Protein AF-A0AA39LQR8-F1 (afdb_monomer)

InterPro domains:
  IPR011016 Zinc finger, RING-CH-type [PF12906] (37-82)
  IPR011016 Zinc finger, RING-CH-type [PS51292] (29-89)
  IPR011016 Zinc finger, RING-CH-type [SM00744] (36-83)
  IPR013083 Zinc finger, RING/FYVE/PHD-type [G3DSA:3.30.40.10] (22-95)

Secondary structure (DSSP, 8-state):
----------------S--------S-SSSS------TTT--S--S-EE--S---GGGG-EEHHHHHHHHH-TTS-SB-TTT-PBP----PPPPGGG-PPP-----HHHHHHHHHHHHHHHHHHHHHHHHHHS---------

Organism: NCBI:txid289476

Sequence (142 aa):
MESSGDNEQYRGKEVHEEVALGQEECQLNDMTKKKTCRICLNDEIEEWRTPCLCSGTIRYVCAACLERLVTSPNTRNQCVTCRYEYKKHWVLKNVNDWTLPHLEMDRWDVFEVFLDGYTTYRMIRGFSNVANGSTASGSFAY

Solvent-accessible surface area (backbone atoms only — not comparable to full-atom values): 9787 Å² total; per-residue (Å²): 133,88,78,83,87,80,86,88,79,90,87,82,82,84,89,79,88,85,91,68,92,75,84,85,87,92,78,88,76,79,90,73,70,75,60,31,18,65,84,79,65,52,59,93,66,92,55,78,39,66,74,48,88,50,74,79,51,70,24,34,29,38,52,72,58,49,50,52,54,68,69,43,90,86,51,72,68,40,41,93,84,75,62,39,69,51,89,80,80,90,72,80,74,60,79,90,72,63,72,78,74,89,73,86,71,49,76,62,56,54,49,50,52,50,50,51,51,48,52,50,48,54,50,52,51,52,51,50,48,56,74,75,53,74,96,66,92,70,82,87,81,130

Structure (mmCIF, N/CA/C/O backbone):
data_AF-A0AA39LQR8-F1
#
_entry.id   AF-A0AA39LQR8-F1
#
loop_
_atom_site.group_PDB
_atom_site.id
_atom_site.type_symbol
_atom_site.label_atom_id
_atom_site.label_alt_id
_atom_site.label_comp_id
_atom_site.label_asym_id
_atom_site.label_entity_id
_atom_site.label_seq_id
_atom_site.pdbx_PDB_ins_code
_atom_site.Cartn_x
_atom_site.Cartn_y
_atom_site.Cartn_z
_atom_site.occupancy
_atom_site.B_iso_or_equiv
_atom_site.auth_seq_id
_atom_site.auth_comp_id
_atom_site.auth_asym_id
_atom_site.auth_atom_id
_atom_site.pdbx_PDB_model_num
ATOM 1 N N . MET A 1 1 ? -59.914 28.152 74.629 1.00 38.59 1 MET A N 1
ATOM 2 C CA . MET A 1 1 ? -59.122 27.359 73.678 1.00 38.59 1 MET A CA 1
ATOM 3 C C . MET A 1 1 ? -58.461 28.357 72.759 1.00 38.59 1 MET A C 1
ATOM 5 O O . MET A 1 1 ? -59.164 29.051 72.036 1.00 38.59 1 MET A O 1
ATOM 9 N N . GLU A 1 2 ? -57.164 28.520 73.020 1.00 33.84 2 GLU A N 1
ATOM 10 C CA . GLU A 1 2 ? -56.085 29.160 72.252 1.00 33.84 2 GLU A CA 1
ATOM 11 C C . GLU A 1 2 ? -56.376 29.517 70.780 1.00 33.84 2 GLU A C 1
ATOM 13 O O . GLU A 1 2 ? -57.092 28.793 70.101 1.00 33.84 2 GLU A O 1
ATOM 18 N N . SER A 1 3 ? -55.783 30.540 70.160 1.00 33.03 3 SER A N 1
ATOM 19 C CA . SER A 1 3 ? -54.836 31.592 70.569 1.00 33.03 3 SER A CA 1
ATOM 20 C C . SER A 1 3 ? -54.635 32.544 69.377 1.00 33.03 3 SER A C 1
ATOM 22 O O . SER A 1 3 ? -54.721 32.122 68.224 1.00 33.03 3 SER A O 1
ATOM 24 N N . SER A 1 4 ? -54.338 33.808 69.687 1.00 38.56 4 SER A N 1
ATOM 25 C CA . SER A 1 4 ? -53.843 34.891 68.818 1.00 38.56 4 SER A CA 1
ATOM 26 C C . SER A 1 4 ? -52.651 34.480 67.938 1.00 38.56 4 SER A C 1
ATOM 28 O O . SER A 1 4 ? -51.887 33.607 68.339 1.00 38.56 4 SER A O 1
ATOM 30 N N . GLY A 1 5 ? -52.520 35.033 66.724 1.00 33.28 5 GLY A N 1
ATOM 31 C CA . GLY A 1 5 ? -51.609 36.164 66.427 1.00 33.28 5 GLY A CA 1
ATOM 32 C C . GLY A 1 5 ? -50.243 35.612 65.977 1.00 33.28 5 GLY A C 1
ATOM 33 O O . GLY A 1 5 ? -49.908 34.485 66.305 1.00 33.28 5 GLY A O 1
ATOM 34 N N . ASP A 1 6 ? -49.368 36.242 65.212 1.00 35.06 6 ASP A N 1
ATOM 35 C CA . ASP A 1 6 ? -49.311 37.486 64.464 1.00 35.06 6 ASP A CA 1
ATOM 36 C C . ASP A 1 6 ? -48.080 37.350 63.546 1.00 35.06 6 ASP A C 1
ATOM 38 O O . ASP A 1 6 ? -47.282 36.416 63.650 1.00 35.06 6 ASP A O 1
ATOM 42 N N . ASN A 1 7 ? -47.970 38.295 62.631 1.00 31.50 7 ASN A N 1
ATOM 43 C CA . ASN A 1 7 ? -46.974 38.415 61.587 1.00 31.50 7 ASN A CA 1
ATOM 44 C C . ASN A 1 7 ? -45.513 38.574 62.088 1.00 31.50 7 ASN A C 1
ATOM 46 O O . ASN A 1 7 ? -45.250 39.186 63.119 1.00 31.50 7 ASN A O 1
ATOM 50 N N . GLU A 1 8 ? -44.598 38.168 61.205 1.00 34.25 8 GLU A N 1
ATOM 51 C CA . GLU A 1 8 ? -43.300 38.793 60.924 1.00 34.25 8 GLU A CA 1
ATOM 52 C C . GLU A 1 8 ? -42.017 38.367 61.677 1.00 34.25 8 GLU A C 1
ATOM 54 O O . GLU A 1 8 ? -41.954 38.172 62.887 1.00 34.25 8 GLU A O 1
ATOM 59 N N . GLN A 1 9 ? -40.941 38.392 60.878 1.00 32.97 9 GLN A N 1
ATOM 60 C CA . GLN A 1 9 ? -39.555 38.719 61.239 1.00 32.97 9 GLN A CA 1
ATOM 61 C C . GLN A 1 9 ? -38.541 37.572 61.465 1.00 32.97 9 GLN A C 1
ATOM 63 O O . GLN A 1 9 ? -38.222 37.152 62.574 1.00 32.97 9 GLN A O 1
ATOM 68 N N . TYR A 1 10 ? -37.912 37.191 60.347 1.00 32.47 10 TYR A N 1
ATOM 69 C CA . TYR A 1 10 ? -36.486 36.874 60.170 1.00 32.47 10 TYR A CA 1
ATOM 70 C C . TYR A 1 10 ? -35.540 37.179 61.351 1.00 32.47 10 TYR A C 1
ATOM 72 O O . TYR A 1 10 ? -35.324 38.351 61.667 1.00 32.47 10 TYR A O 1
ATOM 80 N N . ARG A 1 11 ? -34.800 36.162 61.833 1.00 30.95 11 ARG A N 1
ATOM 81 C CA . ARG A 1 11 ? -33.360 36.280 62.166 1.00 30.95 11 ARG A CA 1
ATOM 82 C C . ARG A 1 11 ? -32.709 34.917 62.451 1.00 30.95 11 ARG A C 1
ATOM 84 O O . ARG A 1 11 ? -32.801 34.395 63.553 1.00 30.95 11 ARG A O 1
ATOM 91 N N . GLY A 1 12 ? -31.975 34.382 61.481 1.00 31.06 12 GLY A N 1
ATOM 92 C CA . GLY A 1 12 ? -31.068 33.250 61.674 1.00 31.06 12 GLY A CA 1
ATOM 93 C C . GLY A 1 12 ? -29.912 33.377 60.694 1.00 31.06 12 GLY A C 1
ATOM 94 O O . GLY A 1 12 ? -30.090 33.152 59.504 1.00 31.06 12 GLY A O 1
ATOM 95 N N . LYS A 1 13 ? -28.770 33.847 61.194 1.00 39.66 13 LYS A N 1
ATOM 96 C CA . LYS A 1 13 ? -27.519 34.014 60.452 1.00 39.66 13 LYS A CA 1
ATOM 97 C C . LYS A 1 13 ? -26.848 32.648 60.260 1.00 39.66 13 LYS A C 1
ATOM 99 O O . LYS A 1 13 ? -26.701 31.923 61.235 1.00 39.66 13 LYS A O 1
ATOM 104 N N . GLU A 1 14 ? -26.515 32.344 59.006 1.00 32.97 14 GLU A N 1
ATOM 105 C CA . GLU A 1 14 ? -25.179 31.990 58.479 1.00 32.97 14 GLU A CA 1
ATOM 106 C C . GLU A 1 14 ? -24.248 31.195 59.424 1.00 32.97 14 GLU A C 1
ATOM 108 O O . GLU A 1 14 ? -23.929 31.658 60.516 1.00 32.97 14 GLU A O 1
ATOM 113 N N . VAL A 1 15 ? -23.779 30.002 59.033 1.00 30.73 15 VAL A N 1
ATOM 114 C CA . VAL A 1 15 ? -22.393 29.668 58.581 1.00 30.73 15 VAL A CA 1
ATOM 115 C C . VAL A 1 15 ? -22.175 28.258 59.181 1.00 30.73 15 VAL A C 1
ATOM 117 O O . VAL A 1 15 ? -22.426 28.100 60.367 1.00 30.73 15 VAL A O 1
ATOM 120 N N . HIS A 1 16 ? -21.800 27.156 58.537 1.00 34.44 16 HIS A N 1
ATOM 121 C CA . HIS A 1 16 ? -21.107 26.810 57.299 1.00 34.44 16 HIS A CA 1
ATOM 122 C C . HIS A 1 16 ? -21.377 25.312 57.031 1.00 34.44 16 HIS A C 1
ATOM 124 O O . HIS A 1 16 ? -21.833 24.626 57.943 1.00 34.44 16 HIS A O 1
ATOM 130 N N . GLU A 1 17 ? -20.989 24.830 55.842 1.00 46.31 17 GLU A N 1
ATOM 131 C CA . GLU A 1 17 ? -21.105 23.435 55.373 1.00 46.31 17 GLU A CA 1
ATOM 132 C C . GLU A 1 17 ? -22.575 23.042 55.154 1.00 46.31 17 GLU A C 1
ATOM 134 O O . GLU A 1 17 ? -23.360 22.982 56.082 1.00 46.31 17 GLU A O 1
ATOM 139 N N . GLU A 1 18 ? -23.100 22.851 53.941 1.00 42.16 18 GLU A N 1
ATOM 140 C CA . GLU A 1 18 ? -22.603 21.981 52.873 1.00 42.16 18 GLU A CA 1
ATOM 141 C C . GLU A 1 18 ? -23.109 22.542 51.522 1.00 42.16 18 GLU A C 1
ATOM 143 O O . GLU A 1 18 ? -24.224 22.272 51.072 1.00 42.16 18 GLU A O 1
ATOM 148 N N . VAL A 1 19 ? -22.313 23.405 50.880 1.00 36.34 19 VAL A N 1
ATOM 149 C CA . VAL A 1 19 ? -22.551 23.855 49.500 1.00 36.34 19 VAL A CA 1
ATOM 150 C C . VAL A 1 19 ? -21.822 22.898 48.570 1.00 36.34 19 VAL A C 1
ATOM 152 O O . VAL A 1 19 ? -20.600 22.947 48.492 1.00 36.34 19 VAL A O 1
ATOM 155 N N . ALA A 1 20 ? -22.581 22.056 47.873 1.00 42.09 20 ALA A N 1
ATOM 156 C CA . ALA A 1 20 ? -22.538 21.891 46.415 1.00 42.09 20 ALA A CA 1
ATOM 157 C C . ALA A 1 20 ? -23.200 20.563 46.023 1.00 42.09 20 ALA A C 1
ATOM 159 O O . ALA A 1 20 ? -22.563 19.540 45.797 1.00 42.09 20 ALA A O 1
ATOM 160 N N . LEU A 1 21 ? -24.522 20.619 45.884 1.00 40.91 21 LEU A N 1
ATOM 161 C CA . LEU A 1 21 ? -25.218 19.831 44.879 1.00 40.91 21 LEU A CA 1
ATOM 162 C C . LEU A 1 21 ? -24.651 20.200 43.501 1.00 40.91 21 LEU A C 1
ATOM 164 O O . LEU A 1 21 ? -24.826 21.330 43.046 1.00 40.91 21 LEU A O 1
ATOM 168 N N . GLY A 1 22 ? -24.037 19.229 42.832 1.00 45.94 22 GLY A N 1
ATOM 169 C CA . GLY A 1 22 ? -23.779 19.273 41.397 1.00 45.94 22 GLY A CA 1
ATOM 170 C C . GLY A 1 22 ? -22.318 19.045 41.048 1.00 45.94 22 GLY A C 1
ATOM 171 O O . GLY A 1 22 ? -21.488 19.892 41.346 1.00 45.94 22 GLY A O 1
ATOM 172 N N . GLN A 1 23 ? -22.075 17.960 40.299 1.00 47.62 23 GLN A N 1
ATOM 173 C CA . GLN A 1 23 ? -20.769 17.366 39.969 1.00 47.62 23 GLN A CA 1
ATOM 174 C C . GLN A 1 23 ? -20.324 16.509 41.161 1.00 47.62 23 GLN A C 1
ATOM 176 O O . GLN A 1 23 ? -20.086 17.022 42.236 1.00 47.62 23 GLN A O 1
ATOM 181 N N . GLU A 1 24 ? -20.341 15.183 41.103 1.00 47.94 24 GLU A N 1
ATOM 182 C CA . GLU A 1 24 ? -19.537 14.334 40.232 1.00 47.94 24 GLU A CA 1
ATOM 183 C C . GLU A 1 24 ? -20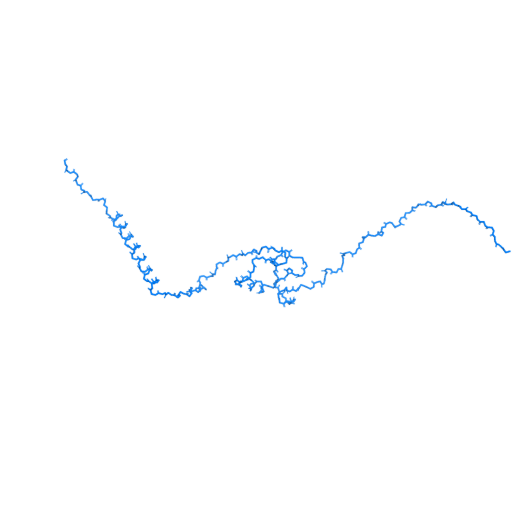.155 12.927 40.226 1.00 47.94 24 GLU A C 1
ATOM 185 O O . GLU A 1 24 ? -20.276 12.333 41.283 1.00 47.94 24 GLU A O 1
ATOM 190 N N . GLU A 1 25 ? -20.531 12.381 39.065 1.00 44.97 25 GLU A N 1
ATOM 191 C CA . GLU A 1 25 ? -20.583 10.920 38.846 1.00 44.97 25 GLU A CA 1
ATOM 192 C C . GLU A 1 25 ? -20.740 10.613 37.343 1.00 44.97 25 GLU A C 1
ATOM 194 O O . GLU A 1 25 ? -21.641 9.926 36.876 1.00 44.97 25 GLU A O 1
ATOM 199 N N . CYS A 1 26 ? -19.817 11.147 36.537 1.00 44.44 26 CYS A N 1
ATOM 200 C CA . CYS A 1 26 ? -19.606 10.706 35.152 1.00 44.44 26 CYS A CA 1
ATOM 201 C C . CYS A 1 26 ? -18.371 9.800 35.054 1.00 44.44 26 CYS A C 1
ATOM 203 O O . CYS A 1 26 ? -17.662 9.859 34.054 1.00 44.44 26 CYS A O 1
ATOM 205 N N . GLN A 1 27 ? -18.020 9.044 36.098 1.00 50.44 27 GLN A N 1
ATOM 206 C CA . GLN A 1 27 ? -16.768 8.280 36.111 1.00 50.44 27 GLN A CA 1
ATOM 207 C C . GLN A 1 27 ? -16.849 6.982 36.926 1.00 50.44 27 GLN A C 1
ATOM 209 O O . GLN A 1 27 ? -16.078 6.835 37.861 1.00 50.44 27 GLN A O 1
ATOM 214 N N . LEU A 1 28 ? -17.693 6.000 36.556 1.00 50.59 28 LEU A N 1
ATOM 215 C CA . LEU A 1 2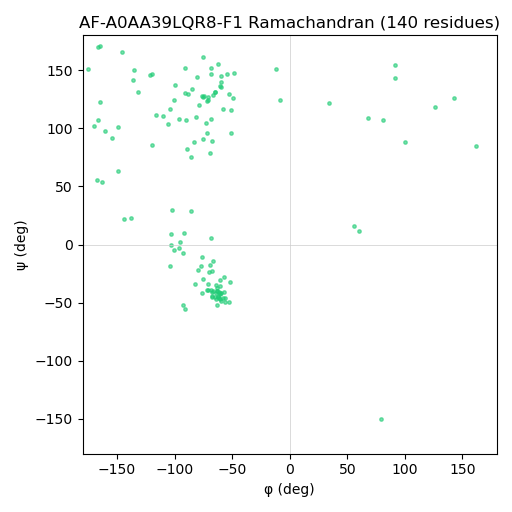8 ? -17.344 4.590 36.831 1.00 50.59 28 LEU A CA 1
ATOM 216 C C . LEU A 1 28 ? -18.123 3.520 36.039 1.00 50.59 28 LEU A C 1
ATOM 218 O O . LEU A 1 28 ? -18.634 2.558 36.604 1.00 50.59 28 LEU A O 1
ATOM 222 N N . ASN A 1 29 ? -18.153 3.605 34.705 1.00 49.16 29 ASN A N 1
ATOM 223 C CA . ASN A 1 29 ? -18.606 2.4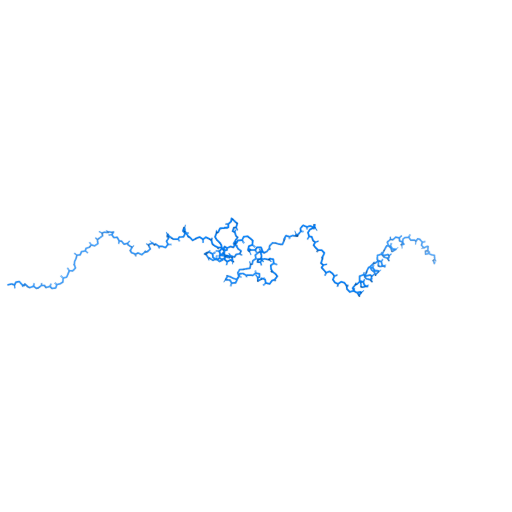71 33.875 1.00 49.16 29 ASN A CA 1
ATOM 224 C C . ASN A 1 29 ? -17.720 2.257 32.634 1.00 49.16 29 ASN A C 1
ATOM 226 O O . ASN A 1 29 ? -18.170 1.701 31.631 1.00 49.16 29 ASN A O 1
ATOM 230 N N . ASP A 1 30 ? -16.469 2.729 32.655 1.00 52.72 30 ASP A N 1
ATOM 231 C CA . ASP A 1 30 ? -15.547 2.567 31.518 1.00 52.72 30 ASP A CA 1
ATOM 232 C C . ASP A 1 30 ? -14.604 1.357 31.663 1.00 52.72 30 ASP A C 1
ATOM 234 O O . ASP A 1 30 ? -13.879 1.023 30.733 1.00 52.72 30 ASP A O 1
ATOM 238 N N . MET A 1 31 ? -14.662 0.639 32.792 1.00 50.69 31 MET A N 1
ATOM 239 C CA . MET A 1 31 ? -13.814 -0.531 33.076 1.00 50.69 31 MET A CA 1
ATOM 240 C C . MET A 1 31 ? -14.412 -1.887 32.659 1.00 50.69 31 MET A C 1
ATOM 242 O O . MET A 1 31 ? -13.847 -2.925 32.985 1.00 50.69 31 MET A O 1
ATOM 246 N N . THR A 1 32 ? -15.520 -1.918 31.909 1.00 54.97 32 THR A N 1
ATOM 247 C CA . THR A 1 32 ? -16.090 -3.177 31.372 1.00 54.97 32 THR A CA 1
ATOM 248 C C . THR A 1 32 ? -16.707 -3.042 29.977 1.00 54.97 32 THR A C 1
ATOM 250 O O . THR A 1 32 ? -17.500 -3.884 29.556 1.00 54.97 32 THR A O 1
ATOM 253 N N . LYS A 1 33 ? -16.330 -2.028 29.186 1.00 64.12 33 LYS A N 1
ATOM 254 C CA . LYS A 1 33 ? -16.660 -2.047 27.751 1.00 64.12 33 LYS A CA 1
ATOM 255 C C . LYS A 1 33 ? -15.727 -3.034 27.058 1.00 64.12 33 LYS A C 1
ATOM 257 O O . LYS A 1 33 ? -14.623 -2.674 26.647 1.00 64.12 33 LYS A O 1
ATOM 262 N N . LYS A 1 34 ? -16.163 -4.294 26.960 1.00 76.81 34 LYS A N 1
ATOM 263 C CA . LYS A 1 34 ? -15.478 -5.323 26.170 1.00 76.81 34 LYS A CA 1
ATOM 264 C C . LYS A 1 34 ? -15.187 -4.769 24.772 1.00 76.81 34 LYS A C 1
ATOM 266 O O . LYS A 1 34 ? -16.081 -4.253 24.099 1.00 76.81 34 LYS A O 1
ATOM 271 N N . LYS A 1 35 ? -13.919 -4.826 24.362 1.00 85.19 35 LYS A N 1
ATOM 272 C CA . LYS A 1 35 ? -13.503 -4.440 23.012 1.00 85.19 35 LYS A CA 1
ATOM 273 C C . LYS A 1 35 ? -14.000 -5.523 22.062 1.00 85.19 35 LYS A C 1
ATOM 275 O O . LYS A 1 35 ? -13.681 -6.687 22.253 1.00 85.19 35 LYS A O 1
ATOM 280 N N . THR A 1 36 ? -14.778 -5.138 21.062 1.00 90.31 36 THR A N 1
ATOM 281 C CA . THR A 1 36 ? -15.276 -6.033 20.014 1.00 90.31 36 THR A CA 1
ATOM 282 C C . THR A 1 36 ? -14.816 -5.519 18.660 1.00 90.31 36 THR A C 1
ATOM 284 O O . THR A 1 36 ? -14.696 -4.311 18.438 1.00 90.31 36 THR A O 1
ATOM 287 N N . CYS A 1 37 ? -14.530 -6.428 17.733 1.00 90.81 37 CYS A N 1
ATOM 288 C CA . CYS A 1 37 ? -14.173 -6.046 16.375 1.00 90.81 37 CYS A CA 1
ATOM 289 C C . CYS A 1 37 ? -15.401 -5.500 15.646 1.00 90.81 37 CYS A C 1
ATOM 291 O O . CYS A 1 37 ? -16.402 -6.194 15.513 1.00 90.81 37 CYS A O 1
ATOM 293 N N . ARG A 1 38 ? -15.310 -4.298 15.069 1.00 89.06 38 ARG A N 1
ATOM 294 C CA . ARG A 1 38 ? -16.410 -3.707 14.282 1.00 89.06 38 ARG A CA 1
ATOM 295 C C . ARG A 1 38 ? -16.864 -4.576 13.094 1.00 89.06 38 ARG A C 1
ATOM 297 O O . ARG A 1 38 ? -17.999 -4.444 12.651 1.00 89.06 38 ARG A O 1
ATOM 304 N N . ILE A 1 39 ? -15.970 -5.399 12.540 1.00 89.38 39 ILE A N 1
ATOM 305 C CA . ILE A 1 39 ? -16.210 -6.151 11.298 1.00 89.38 39 ILE A CA 1
ATOM 306 C C . ILE A 1 39 ? -16.768 -7.548 11.588 1.00 89.38 39 ILE A C 1
ATOM 308 O O . ILE A 1 39 ? -17.786 -7.918 11.019 1.00 89.38 39 ILE A O 1
ATOM 312 N N . CYS A 1 40 ? -16.109 -8.324 12.454 1.00 90.31 40 CYS A N 1
ATOM 313 C CA . CYS A 1 40 ? -16.522 -9.698 12.768 1.00 90.31 40 CYS A CA 1
ATOM 314 C C . CYS A 1 40 ? -17.288 -9.836 14.090 1.00 90.31 40 CYS A C 1
ATOM 316 O O . CYS A 1 40 ? -17.727 -10.934 14.405 1.00 90.31 40 CYS A O 1
ATOM 318 N N . LEU A 1 41 ? -17.431 -8.751 14.859 1.00 89.69 41 LEU A N 1
ATOM 319 C CA . LEU A 1 41 ? -18.131 -8.699 16.149 1.00 89.69 41 LEU A CA 1
ATOM 320 C C . LEU A 1 41 ? -17.562 -9.621 17.245 1.00 89.69 41 LEU A C 1
ATOM 322 O O . LEU A 1 41 ? -18.170 -9.736 18.302 1.00 89.69 41 LEU A O 1
ATOM 326 N N . ASN A 1 42 ? -16.377 -10.203 17.034 1.00 88.44 42 ASN A N 1
ATOM 327 C CA . ASN A 1 42 ? -15.686 -11.032 18.024 1.00 88.44 42 ASN A CA 1
ATOM 328 C C . ASN A 1 42 ? -14.939 -10.175 19.063 1.00 88.44 42 ASN A C 1
ATOM 330 O O . ASN A 1 42 ? -14.379 -9.132 18.703 1.00 88.44 42 ASN A O 1
ATOM 334 N N . ASP A 1 43 ? -14.903 -10.614 20.323 1.00 87.38 43 ASP A N 1
ATOM 335 C CA . ASP A 1 43 ? -14.138 -10.023 21.437 1.00 87.38 43 ASP A CA 1
ATOM 336 C C . ASP A 1 43 ? -12.870 -10.816 21.807 1.00 87.38 43 ASP A 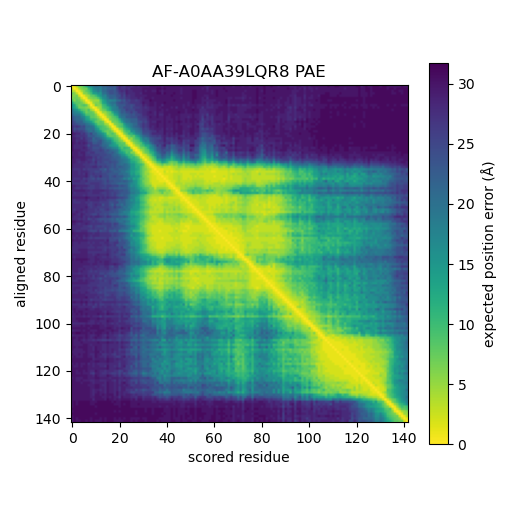C 1
ATOM 338 O O . ASP A 1 43 ? -11.948 -10.255 22.399 1.00 87.38 43 ASP A O 1
ATOM 342 N N . GLU A 1 44 ? -12.765 -12.081 21.399 1.00 83.31 44 GLU A N 1
ATOM 343 C CA . GLU A 1 44 ? -11.589 -12.936 21.618 1.00 83.31 44 GLU A CA 1
ATOM 344 C C . GLU A 1 44 ? -10.539 -12.747 20.510 1.00 83.31 44 GLU A C 1
ATOM 346 O O . GLU A 1 44 ? -10.421 -13.547 19.582 1.00 83.31 44 GLU A O 1
ATOM 351 N N . ILE A 1 45 ? -9.807 -11.630 20.545 1.00 83.69 45 ILE A N 1
ATOM 352 C CA . ILE A 1 45 ? -8.741 -11.325 19.579 1.00 83.69 45 ILE A CA 1
ATOM 353 C C . ILE A 1 45 ? -7.488 -10.868 20.329 1.00 83.69 45 ILE A C 1
ATOM 35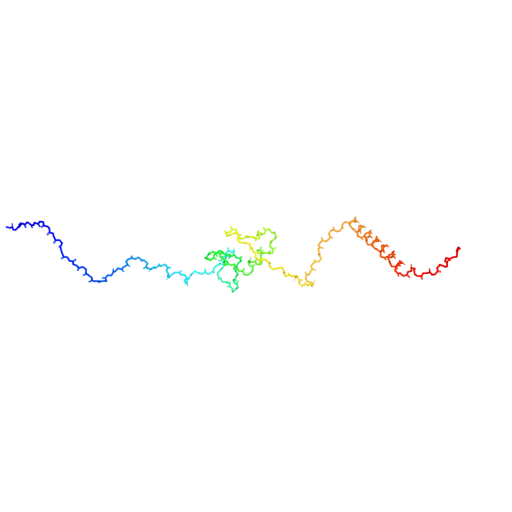5 O O . ILE A 1 45 ? -7.553 -9.967 21.167 1.00 83.69 45 ILE A O 1
ATOM 359 N N . GLU A 1 46 ? -6.341 -11.454 19.983 1.00 75.69 46 GLU A N 1
ATOM 360 C CA . GLU A 1 46 ? -5.043 -11.111 20.577 1.00 75.69 46 GLU A CA 1
ATO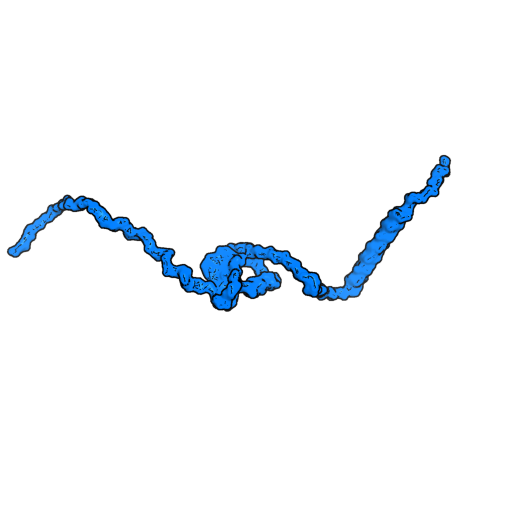M 361 C C . GLU A 1 46 ? -4.487 -9.784 20.029 1.00 75.69 46 GLU A C 1
ATOM 363 O O . GLU A 1 46 ? -4.007 -8.948 20.794 1.00 75.69 46 GLU A O 1
ATOM 368 N N . GLU A 1 47 ? -4.611 -9.537 18.716 1.00 87.50 47 GLU A N 1
ATOM 369 C CA . GLU A 1 47 ? -4.075 -8.335 18.066 1.00 87.50 47 GLU A CA 1
ATOM 370 C C . GLU A 1 47 ? -5.168 -7.364 17.589 1.00 87.50 47 GLU A C 1
ATOM 372 O O . GLU A 1 47 ? -5.895 -7.594 16.612 1.00 87.50 47 GLU A O 1
ATOM 377 N N . TRP A 1 48 ? -5.238 -6.216 18.262 1.00 89.75 48 TRP A N 1
ATOM 378 C CA . TRP A 1 48 ? -6.159 -5.128 17.947 1.00 89.75 48 TRP A CA 1
ATOM 379 C C . TRP A 1 48 ? -5.476 -4.018 17.153 1.00 89.75 48 TRP A C 1
ATOM 381 O O . TRP A 1 48 ? -4.388 -3.555 17.493 1.00 89.75 48 TRP A O 1
ATOM 391 N N . ARG A 1 49 ? -6.167 -3.512 16.132 1.00 90.06 49 ARG A N 1
ATOM 392 C CA . ARG A 1 49 ? -5.754 -2.355 15.335 1.00 90.06 49 ARG A CA 1
ATOM 393 C C . ARG A 1 49 ? -6.790 -1.240 15.433 1.00 90.06 49 ARG A C 1
ATOM 395 O O . ARG A 1 49 ? -7.994 -1.491 15.500 1.00 90.06 49 ARG A O 1
ATOM 402 N N . THR A 1 50 ? -6.316 0.002 15.383 1.00 90.00 50 THR A N 1
ATOM 403 C CA . THR A 1 50 ? -7.157 1.208 15.357 1.00 90.00 50 THR A CA 1
ATOM 404 C C . THR A 1 50 ? -6.887 1.998 14.079 1.00 90.00 50 THR A C 1
ATOM 406 O O . THR A 1 50 ? -6.048 2.899 14.077 1.00 90.00 50 THR A O 1
ATOM 409 N N . PRO A 1 51 ? -7.565 1.671 12.965 1.00 87.31 51 PRO A N 1
ATOM 410 C CA . PRO A 1 51 ? -7.289 2.303 11.677 1.00 87.31 51 PRO A CA 1
ATOM 411 C C . PRO A 1 51 ? -7.867 3.725 11.569 1.00 87.31 51 PRO A C 1
ATOM 413 O O . PRO A 1 51 ? -7.569 4.438 10.620 1.00 87.31 51 PRO A O 1
ATOM 416 N N . CYS A 1 52 ? -8.713 4.157 12.510 1.00 90.38 52 CYS A N 1
ATOM 417 C CA . CYS A 1 52 ? -9.354 5.469 12.471 1.00 90.38 52 CYS A CA 1
ATOM 418 C C . CYS A 1 52 ? -9.541 6.076 13.865 1.00 90.38 52 CYS A C 1
ATOM 420 O O . CYS A 1 52 ? -9.484 5.380 14.877 1.00 90.38 52 CYS A O 1
ATOM 422 N N . LEU A 1 53 ? -9.840 7.375 13.891 1.00 88.12 53 LEU A N 1
ATOM 423 C CA . LEU A 1 53 ? -10.044 8.180 15.101 1.00 88.12 53 LEU A CA 1
ATOM 424 C C . LEU A 1 53 ? -11.487 8.125 15.643 1.00 88.12 53 LEU A C 1
ATOM 426 O O . LEU A 1 53 ? -11.971 9.095 16.216 1.00 88.12 53 LEU A O 1
ATOM 430 N N . CYS A 1 54 ? -12.221 7.030 15.423 1.00 89.38 54 CYS A N 1
ATOM 431 C CA . CYS A 1 54 ? -13.563 6.911 16.003 1.00 89.38 54 CYS A CA 1
ATOM 432 C C . CYS A 1 54 ? -13.492 6.775 17.536 1.00 89.38 54 CYS A C 1
ATOM 434 O O . CYS A 1 54 ? -12.529 6.232 18.077 1.00 89.38 54 CYS A O 1
ATOM 436 N N . SER A 1 55 ? -14.533 7.223 18.234 1.00 88.00 55 SER A N 1
ATOM 437 C CA . SER A 1 55 ? -14.645 7.109 19.695 1.00 88.00 55 SER A CA 1
ATOM 438 C C . SER A 1 55 ? -15.353 5.813 20.108 1.00 88.00 55 SER A C 1
ATOM 440 O O . SER A 1 55 ? -16.197 5.305 19.375 1.00 88.00 55 SER A O 1
ATOM 442 N N . GLY A 1 56 ? -15.045 5.281 21.294 1.00 86.50 56 GLY A N 1
ATOM 443 C CA . GLY A 1 56 ? -15.702 4.083 21.840 1.00 86.50 56 GLY A CA 1
ATOM 444 C C . GLY A 1 56 ? -15.181 2.757 21.267 1.00 86.50 56 GLY A C 1
ATOM 445 O O . GLY A 1 56 ? -14.009 2.643 20.910 1.00 86.50 56 GLY A O 1
ATOM 446 N N . THR A 1 57 ? -16.041 1.735 21.205 1.00 85.50 57 THR A N 1
ATOM 447 C CA . THR A 1 57 ? -15.677 0.369 20.776 1.00 85.50 57 THR A CA 1
ATOM 448 C C . THR A 1 57 ? -15.579 0.208 19.254 1.00 85.50 57 THR A C 1
ATOM 450 O O . THR A 1 57 ? -14.841 -0.644 18.773 1.00 85.50 57 THR A O 1
ATOM 453 N N . ILE A 1 58 ? -16.221 1.085 18.472 1.00 86.69 58 ILE A N 1
ATOM 454 C CA . ILE A 1 58 ? -16.255 1.025 16.995 1.00 86.69 58 ILE A CA 1
ATOM 455 C C . ILE A 1 58 ? -14.888 1.272 16.322 1.00 86.69 58 ILE A C 1
ATOM 457 O O . ILE A 1 58 ? -14.722 1.001 15.131 1.00 86.69 58 ILE A O 1
ATOM 461 N N . ARG A 1 59 ? -13.898 1.795 17.058 1.00 90.38 59 ARG A N 1
ATOM 462 C CA . ARG A 1 59 ? -12.536 2.029 16.543 1.00 90.38 59 ARG A CA 1
ATOM 463 C C . ARG A 1 59 ? -11.692 0.762 16.438 1.00 90.38 59 ARG A C 1
ATOM 465 O O . ARG A 1 59 ? -10.675 0.789 15.749 1.00 90.38 59 ARG A O 1
ATOM 472 N N . TYR A 1 60 ? -12.083 -0.303 17.135 1.00 90.69 60 TYR A N 1
ATOM 473 C CA . TYR A 1 60 ? -11.302 -1.528 17.246 1.00 90.69 60 TYR A CA 1
ATOM 474 C C . TYR A 1 60 ? -11.632 -2.504 16.114 1.00 90.69 60 TYR A C 1
ATOM 476 O O . TYR A 1 60 ? -12.793 -2.815 15.836 1.00 90.69 60 TYR A O 1
ATOM 484 N N . VAL A 1 61 ? -10.585 -2.990 15.448 1.00 91.00 61 VAL 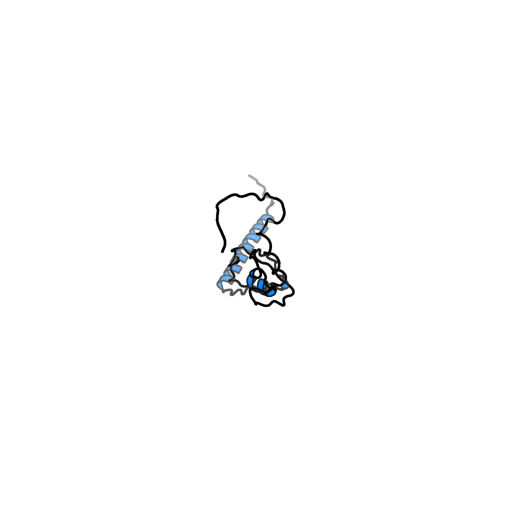A N 1
ATOM 485 C CA . VAL A 1 61 ? -10.666 -3.966 14.358 1.00 91.00 61 VAL A CA 1
ATOM 486 C C . VAL A 1 61 ? -9.582 -5.026 14.559 1.00 91.00 61 VAL A C 1
ATOM 488 O O . VAL A 1 61 ? -8.471 -4.705 14.973 1.00 91.00 61 VAL A O 1
ATOM 491 N N . CYS A 1 62 ? -9.908 -6.285 14.269 1.00 92.06 62 CYS A N 1
ATOM 492 C CA . CYS A 1 62 ? -8.959 -7.397 14.315 1.00 92.06 62 CYS A CA 1
ATOM 493 C C . CYS A 1 62 ? -7.904 -7.277 13.199 1.00 92.06 62 CYS A C 1
ATOM 495 O O . CYS A 1 62 ? -8.245 -6.811 12.109 1.00 92.06 62 CYS A O 1
ATOM 497 N N . ALA A 1 63 ? -6.654 -7.705 13.422 1.00 89.75 63 ALA A N 1
ATOM 498 C CA . ALA A 1 63 ? -5.594 -7.627 12.403 1.00 89.75 63 ALA A CA 1
ATOM 499 C C . ALA A 1 63 ? -6.004 -8.274 11.061 1.00 89.75 63 ALA A C 1
ATOM 501 O O . ALA A 1 63 ? -5.996 -7.602 10.031 1.00 89.75 63 ALA A O 1
ATOM 502 N N . ALA A 1 64 ? -6.527 -9.504 11.093 1.00 88.88 64 ALA A N 1
ATOM 503 C CA . ALA A 1 64 ? -7.011 -10.215 9.902 1.00 88.88 64 ALA A CA 1
ATOM 504 C C . ALA A 1 64 ? -8.158 -9.487 9.168 1.00 88.88 64 ALA A C 1
ATOM 506 O O . ALA A 1 64 ? -8.269 -9.507 7.941 1.00 88.88 64 ALA A O 1
ATOM 507 N N . CYS A 1 65 ? -9.035 -8.822 9.922 1.00 89.56 65 CYS A N 1
ATOM 508 C CA . CYS A 1 65 ? -10.164 -8.069 9.388 1.00 89.56 65 CYS A CA 1
ATOM 509 C C . CYS A 1 65 ? -9.682 -6.788 8.700 1.00 89.56 65 CYS A C 1
ATOM 511 O O . CYS A 1 65 ? -10.220 -6.400 7.662 1.00 89.56 65 CYS A O 1
ATOM 513 N N . LEU A 1 66 ? -8.674 -6.133 9.287 1.00 89.38 66 LEU A N 1
ATOM 514 C CA . LEU A 1 66 ? -8.045 -4.954 8.713 1.00 89.38 66 LEU A CA 1
ATOM 515 C C . LEU A 1 66 ? -7.287 -5.312 7.434 1.00 89.38 66 LEU A C 1
ATOM 517 O O . LEU A 1 66 ? -7.457 -4.622 6.438 1.00 89.38 66 LEU A O 1
ATOM 521 N N . GLU A 1 67 ? -6.513 -6.395 7.425 1.00 87.75 67 GLU A N 1
ATOM 522 C CA . GLU A 1 67 ? -5.813 -6.863 6.222 1.00 87.75 67 GLU A CA 1
ATOM 523 C C . GLU A 1 67 ? -6.789 -7.107 5.073 1.00 87.75 67 GLU A C 1
ATOM 525 O O . GLU A 1 67 ? -6.632 -6.528 4.001 1.00 87.75 67 GLU A O 1
ATOM 530 N N . ARG A 1 68 ? -7.879 -7.841 5.325 1.00 87.19 68 ARG A N 1
ATOM 531 C CA . ARG A 1 68 ? -8.933 -8.062 4.325 1.00 87.19 68 ARG A CA 1
ATOM 532 C C . ARG A 1 68 ? -9.528 -6.754 3.802 1.00 87.19 68 ARG A C 1
ATOM 534 O O . ARG A 1 68 ? -9.771 -6.639 2.603 1.00 87.19 68 ARG A O 1
ATOM 541 N N . LEU A 1 69 ? -9.752 -5.779 4.686 1.00 84.25 69 LEU A N 1
ATOM 542 C CA . LEU A 1 69 ? -10.261 -4.457 4.317 1.00 84.25 69 LEU A CA 1
ATOM 543 C C . LEU A 1 69 ? -9.277 -3.696 3.416 1.00 84.25 69 LEU A C 1
ATOM 545 O O . LEU A 1 69 ? -9.711 -2.943 2.552 1.00 84.25 69 LEU A O 1
ATOM 549 N N . VAL A 1 70 ? -7.968 -3.852 3.612 1.00 83.50 70 VAL A N 1
ATOM 550 C CA . VAL A 1 70 ? -6.944 -3.145 2.824 1.00 83.50 70 VAL A CA 1
ATOM 551 C C . VAL A 1 70 ? -6.670 -3.853 1.494 1.00 83.50 70 VAL A C 1
ATOM 553 O O . VAL A 1 70 ? -6.411 -3.177 0.500 1.00 83.50 70 VAL A O 1
ATOM 556 N N . THR A 1 71 ? -6.755 -5.185 1.459 1.00 83.44 71 THR A N 1
ATOM 557 C CA . THR A 1 71 ? -6.525 -6.001 0.257 1.00 83.44 71 THR A CA 1
ATOM 558 C C . THR A 1 71 ? -7.684 -5.938 -0.735 1.00 83.44 71 THR A C 1
ATOM 560 O O . THR A 1 71 ? -7.467 -6.077 -1.936 1.00 83.44 71 THR A O 1
ATOM 563 N N . SER A 1 72 ? -8.922 -5.741 -0.274 1.00 82.31 72 SER A N 1
ATOM 564 C CA . SER A 1 72 ? -10.065 -5.681 -1.183 1.00 82.31 72 SER A CA 1
ATOM 565 C C . SER A 1 72 ? -9.988 -4.444 -2.097 1.00 82.31 72 SER A C 1
ATOM 567 O O . SER A 1 72 ? -9.888 -3.330 -1.591 1.00 82.31 72 SER A O 1
ATOM 569 N N . PRO A 1 73 ? -10.108 -4.586 -3.428 1.00 69.38 73 PRO A N 1
ATOM 570 C CA . PRO A 1 73 ? -9.944 -3.470 -4.367 1.00 69.38 73 PRO A CA 1
ATOM 571 C C . PRO A 1 73 ? -11.072 -2.427 -4.298 1.00 69.38 73 PRO A C 1
ATOM 573 O O . PRO A 1 73 ? -10.906 -1.307 -4.767 1.00 69.38 73 PRO A O 1
ATOM 576 N N . ASN A 1 74 ? -12.220 -2.781 -3.708 1.00 69.94 74 ASN A N 1
ATOM 577 C CA . ASN A 1 74 ? -13.421 -1.940 -3.682 1.00 69.94 74 ASN A CA 1
ATOM 578 C C . ASN A 1 74 ? -13.659 -1.227 -2.336 1.00 69.94 74 ASN A 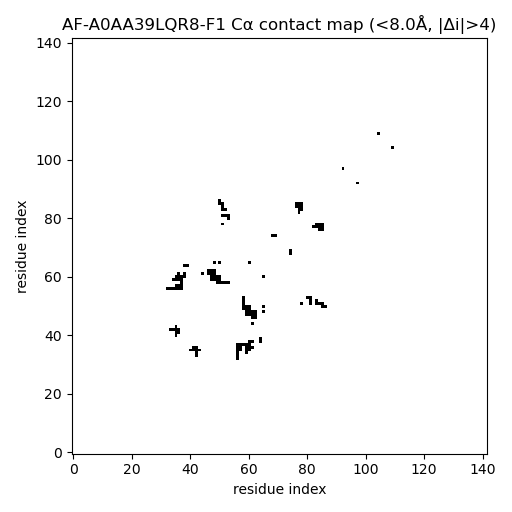C 1
ATOM 580 O O . ASN A 1 74 ? -14.730 -0.667 -2.095 1.00 69.94 74 ASN A O 1
ATOM 584 N N . THR A 1 75 ? -12.706 -1.271 -1.404 1.00 74.44 75 THR A N 1
ATOM 585 C CA . THR A 1 75 ? -12.851 -0.575 -0.121 1.00 74.44 75 THR A CA 1
ATOM 586 C C . THR A 1 75 ? -12.415 0.876 -0.223 1.00 74.44 75 THR A C 1
ATOM 588 O O . THR A 1 75 ? -11.359 1.219 -0.751 1.00 74.44 75 THR A O 1
ATOM 591 N N . ARG A 1 76 ? -13.247 1.764 0.333 1.00 74.62 76 ARG A N 1
ATOM 592 C CA . ARG A 1 76 ? -12.931 3.191 0.435 1.00 74.62 76 ARG A CA 1
ATOM 593 C C . ARG A 1 76 ? -11.666 3.382 1.276 1.00 74.62 76 ARG A C 1
ATOM 595 O O . ARG A 1 76 ? -11.552 2.822 2.363 1.00 74.62 76 ARG A O 1
ATOM 602 N N . ASN A 1 77 ? -10.774 4.263 0.823 1.00 82.62 77 ASN A N 1
ATOM 603 C CA . ASN A 1 77 ? -9.548 4.654 1.540 1.00 82.62 77 ASN A CA 1
ATOM 604 C C . ASN A 1 77 ? -9.807 5.475 2.820 1.00 82.62 77 ASN A C 1
ATOM 606 O O . ASN A 1 77 ? -8.868 5.940 3.455 1.00 82.62 77 ASN A O 1
ATOM 610 N N . GLN A 1 78 ? -11.068 5.655 3.209 1.00 87.44 78 GLN A N 1
ATOM 611 C CA . GLN A 1 78 ? -11.479 6.476 4.340 1.00 87.44 78 GLN A CA 1
ATOM 612 C C . GLN A 1 78 ? -12.526 5.757 5.188 1.00 87.44 78 GLN A C 1
ATOM 614 O O . GLN A 1 78 ? -13.357 4.997 4.680 1.00 87.44 78 GLN A O 1
ATOM 619 N N . CYS A 1 79 ? -12.531 6.055 6.482 1.00 88.19 79 CYS A N 1
ATOM 620 C CA . CYS A 1 79 ? -13.541 5.557 7.402 1.00 88.19 79 CYS A CA 1
ATOM 621 C C . CYS A 1 79 ? -14.928 6.113 7.062 1.00 88.19 79 CYS A C 1
ATOM 623 O O . CYS A 1 79 ? -15.116 7.318 6.946 1.00 88.19 79 CYS A O 1
ATOM 625 N N . VAL A 1 80 ? -15.943 5.251 6.990 1.00 85.81 80 VAL A N 1
ATOM 626 C CA . VAL A 1 80 ? -17.326 5.682 6.704 1.00 85.81 80 VAL A CA 1
ATOM 627 C C . VAL A 1 80 ? -17.953 6.518 7.825 1.00 85.81 80 VAL A C 1
ATOM 629 O O . VAL A 1 80 ? -18.889 7.266 7.574 1.00 85.81 80 VAL A O 1
ATOM 632 N N . THR A 1 81 ? -17.445 6.394 9.054 1.00 88.88 81 THR A N 1
ATOM 633 C CA . THR A 1 81 ? -18.007 7.062 10.236 1.00 88.88 81 THR A CA 1
ATOM 634 C C . THR A 1 81 ? -17.361 8.423 10.468 1.00 88.88 81 THR A C 1
ATOM 636 O O . THR A 1 81 ? -18.058 9.427 10.516 1.00 88.88 81 THR A O 1
ATOM 639 N N . CYS A 1 82 ? -16.030 8.473 10.586 1.00 89.81 82 CYS A N 1
ATOM 640 C CA . CYS A 1 82 ? -15.309 9.716 10.882 1.00 89.81 82 CYS A CA 1
ATOM 641 C C . CYS A 1 82 ? -14.616 10.347 9.667 1.00 89.81 82 CYS A C 1
ATOM 643 O O . CYS A 1 82 ? -13.960 11.370 9.824 1.00 89.81 82 CYS A O 1
ATOM 645 N N . ARG A 1 83 ? -14.712 9.737 8.475 1.00 88.88 83 ARG A N 1
ATOM 646 C CA . ARG A 1 83 ? -14.043 10.181 7.232 1.00 88.88 83 ARG A CA 1
ATOM 647 C C . ARG A 1 83 ? -12.522 10.324 7.324 1.00 88.88 83 ARG A C 1
ATOM 649 O O . ARG A 1 83 ? -11.905 10.914 6.449 1.00 88.88 83 ARG A O 1
ATOM 656 N N . TYR A 1 84 ? -11.909 9.743 8.354 1.00 89.31 84 TYR A N 1
ATOM 657 C CA . TYR A 1 84 ? -10.459 9.692 8.480 1.00 89.31 84 TYR A CA 1
ATOM 658 C C . TYR A 1 84 ? -9.851 8.845 7.360 1.00 89.31 84 TYR A C 1
ATOM 660 O O . TYR A 1 84 ? -10.307 7.720 7.136 1.00 89.31 84 TYR A O 1
ATOM 668 N N . GLU A 1 85 ? -8.827 9.372 6.693 1.00 86.38 85 GLU A N 1
ATOM 669 C CA . GLU A 1 85 ? -8.083 8.666 5.653 1.00 86.38 85 GLU A CA 1
ATOM 670 C C . GLU A 1 85 ? -7.147 7.620 6.269 1.00 86.38 85 GLU A C 1
ATOM 672 O O . GLU A 1 85 ? -6.354 7.904 7.170 1.00 86.38 85 GLU A O 1
ATOM 677 N N . TYR A 1 86 ? -7.252 6.382 5.795 1.00 85.50 86 TYR A N 1
ATOM 678 C CA . TYR A 1 86 ? -6.429 5.285 6.279 1.00 85.50 86 TYR A CA 1
ATOM 679 C C . TYR A 1 86 ? -4.981 5.453 5.809 1.00 85.50 86 TYR A C 1
ATOM 681 O O . TYR A 1 86 ? -4.707 5.493 4.610 1.00 85.50 86 TYR A O 1
ATOM 689 N N . LYS A 1 87 ? -4.031 5.466 6.750 1.00 81.38 87 LYS A N 1
ATOM 690 C CA . LYS A 1 87 ? -2.597 5.451 6.432 1.00 81.38 87 LYS A CA 1
ATOM 691 C C . LYS A 1 87 ? -2.193 4.060 5.936 1.00 81.38 87 LYS A C 1
ATOM 693 O O . LYS A 1 87 ? -2.075 3.133 6.734 1.00 81.38 87 LYS A O 1
ATOM 698 N N . LYS A 1 88 ? -1.994 3.909 4.625 1.00 78.62 88 LYS A N 1
ATOM 699 C CA . LYS A 1 88 ? -1.482 2.675 4.008 1.00 78.62 88 LYS A CA 1
ATOM 700 C C . LYS A 1 88 ? 0.041 2.745 3.910 1.00 78.62 88 LYS A C 1
ATOM 702 O O . LYS A 1 88 ? 0.575 3.734 3.416 1.00 78.62 88 LYS A O 1
ATOM 707 N N . HIS A 1 89 ? 0.728 1.699 4.361 1.00 78.00 89 HIS A N 1
ATOM 708 C CA . HIS A 1 89 ? 2.158 1.532 4.122 1.00 78.00 89 HIS A CA 1
ATOM 709 C C . HIS A 1 89 ? 2.339 0.476 3.035 1.00 78.00 89 HIS A C 1
ATOM 711 O O . HIS A 1 89 ? 1.935 -0.673 3.213 1.00 78.00 89 HIS A O 1
ATOM 717 N N . TRP A 1 90 ? 2.902 0.868 1.895 1.00 75.94 90 TRP A N 1
ATOM 718 C CA . TRP A 1 90 ? 3.163 -0.055 0.798 1.00 75.94 90 TRP A CA 1
ATOM 719 C C . TRP A 1 90 ? 4.459 -0.799 1.096 1.00 75.94 90 TRP A C 1
ATOM 721 O O . TRP A 1 90 ? 5.537 -0.211 1.097 1.00 75.94 90 TRP A O 1
ATOM 731 N N . VAL A 1 91 ? 4.344 -2.086 1.400 1.00 79.12 91 VAL A N 1
ATOM 732 C CA . VAL A 1 91 ? 5.495 -2.980 1.509 1.00 79.12 91 VAL A CA 1
ATOM 733 C C . VAL A 1 91 ? 5.557 -3.765 0.209 1.00 79.12 91 VAL A C 1
ATOM 735 O O . VAL A 1 91 ? 4.561 -4.371 -0.191 1.00 79.12 91 VAL A O 1
ATOM 738 N N . LEU A 1 92 ? 6.700 -3.715 -0.479 1.00 78.50 92 LEU A N 1
ATOM 739 C CA . LEU A 1 92 ? 6.905 -4.552 -1.655 1.00 78.50 92 LEU A CA 1
ATOM 740 C C . LEU A 1 92 ? 6.786 -6.017 -1.241 1.00 78.50 92 LEU A C 1
ATOM 742 O O . LEU A 1 92 ? 7.3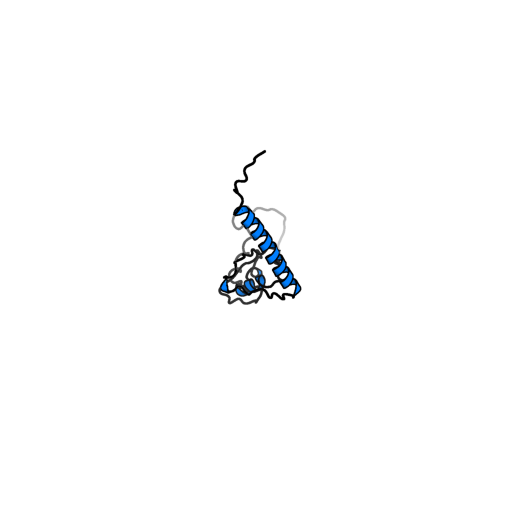59 -6.442 -0.237 1.00 78.50 92 LEU A O 1
ATOM 746 N N . LYS A 1 93 ? 6.060 -6.791 -2.045 1.00 79.06 93 LYS A N 1
ATOM 747 C CA . LYS A 1 93 ? 6.049 -8.243 -1.907 1.00 79.06 93 LYS A CA 1
ATOM 748 C C . LYS A 1 93 ? 7.481 -8.760 -2.083 1.00 79.06 93 LYS A C 1
ATOM 750 O O . LYS A 1 93 ? 8.240 -8.203 -2.881 1.00 79.06 93 LYS A O 1
ATOM 755 N N . ASN A 1 94 ? 7.858 -9.812 -1.363 1.00 86.25 94 ASN A N 1
ATOM 756 C CA . ASN A 1 94 ? 9.153 -10.446 -1.590 1.00 86.25 94 ASN A CA 1
ATOM 757 C C . ASN A 1 94 ? 9.225 -10.952 -3.039 1.00 86.25 94 ASN A C 1
ATOM 759 O O . ASN A 1 94 ? 8.231 -11.481 -3.529 1.00 86.25 94 ASN A O 1
ATOM 763 N N . VAL A 1 95 ? 10.374 -10.796 -3.709 1.00 82.94 95 VAL A N 1
ATOM 764 C CA . VAL A 1 95 ? 10.567 -11.067 -5.152 1.00 82.94 95 VAL A CA 1
ATOM 765 C C . VAL A 1 95 ? 10.085 -12.456 -5.583 1.00 82.94 95 VAL A C 1
ATOM 767 O O . VAL A 1 95 ? 9.545 -12.605 -6.673 1.00 82.94 95 VAL A O 1
ATOM 770 N N . ASN A 1 96 ? 10.189 -13.449 -4.699 1.00 83.38 96 ASN A N 1
ATOM 771 C CA . ASN A 1 96 ? 9.780 -14.828 -4.973 1.00 83.38 96 ASN A CA 1
ATOM 772 C C . ASN A 1 96 ? 8.263 -15.017 -5.082 1.00 83.38 96 ASN A C 1
ATOM 774 O O . ASN A 1 96 ? 7.812 -15.960 -5.723 1.00 83.38 96 ASN A O 1
ATOM 778 N N . ASP A 1 97 ? 7.473 -14.131 -4.477 1.00 84.19 97 ASP A N 1
ATOM 779 C CA . ASP A 1 97 ? 6.018 -14.243 -4.502 1.00 84.19 97 ASP A CA 1
ATOM 780 C C . ASP A 1 97 ? 5.388 -13.411 -5.629 1.00 84.19 97 ASP A C 1
ATOM 782 O O . ASP A 1 97 ? 4.158 -13.317 -5.712 1.00 84.19 97 ASP A O 1
ATOM 786 N N . TRP A 1 98 ? 6.186 -12.742 -6.465 1.00 85.94 98 TRP A N 1
ATOM 787 C CA . TRP A 1 98 ? 5.657 -11.979 -7.590 1.00 85.94 98 TRP A CA 1
ATOM 788 C C . TRP A 1 98 ? 5.091 -12.958 -8.607 1.00 85.94 98 TRP A C 1
ATOM 790 O O . TRP A 1 98 ? 5.811 -13.679 -9.290 1.00 85.94 98 TRP A O 1
ATOM 800 N N . THR A 1 99 ? 3.768 -12.990 -8.698 1.00 82.00 99 THR A N 1
ATOM 801 C CA . THR A 1 99 ? 3.093 -13.689 -9.779 1.00 82.00 99 THR A CA 1
ATOM 802 C C . THR A 1 99 ? 3.255 -12.852 -11.032 1.00 82.00 99 THR A C 1
ATOM 804 O O . THR A 1 99 ? 2.928 -11.662 -11.018 1.00 82.00 99 THR A O 1
ATOM 807 N N . LEU A 1 100 ? 3.744 -13.472 -12.105 1.00 81.12 100 LEU A N 1
ATOM 808 C CA . LEU A 1 100 ? 3.739 -12.845 -13.418 1.00 81.12 100 LEU A CA 1
ATOM 809 C C . LEU A 1 100 ? 2.297 -12.385 -13.707 1.00 81.12 100 LEU A C 1
ATOM 811 O O . LEU A 1 100 ? 1.374 -13.184 -13.502 1.00 81.12 100 LEU A O 1
ATOM 815 N N . PRO A 1 101 ? 2.068 -11.122 -14.106 1.00 79.69 101 PRO A N 1
ATOM 816 C CA . PRO A 1 101 ? 0.732 -10.693 -14.490 1.00 79.69 101 PRO A CA 1
ATOM 817 C C . PRO A 1 101 ? 0.193 -11.625 -15.579 1.00 79.69 101 PRO A C 1
ATOM 819 O O . PRO A 1 101 ? 0.957 -12.148 -16.393 1.00 79.69 101 PRO A O 1
ATOM 822 N N . HIS A 1 102 ? -1.120 -11.860 -15.570 1.00 77.38 102 HIS A N 1
ATOM 823 C CA . HIS A 1 102 ? -1.783 -12.615 -16.626 1.00 77.38 102 HIS A CA 1
ATOM 824 C C . HIS A 1 102 ? -1.716 -11.787 -17.913 1.00 77.38 102 HIS A C 1
ATOM 826 O O . HIS A 1 102 ? -2.544 -10.915 -18.157 1.00 77.38 102 HIS A O 1
ATOM 832 N N . LEU A 1 103 ? -0.640 -11.988 -18.667 1.00 76.25 103 LEU A N 1
ATOM 833 C CA . LEU A 1 103 ? -0.378 -11.335 -19.937 1.00 76.25 103 LEU A CA 1
ATOM 834 C C . LEU A 1 103 ? -1.142 -12.118 -21.006 1.00 76.25 103 LEU A C 1
ATOM 836 O O . LEU A 1 103 ? -0.613 -13.066 -21.588 1.00 76.25 103 LEU A O 1
ATOM 840 N N . GLU A 1 104 ? -2.403 -11.755 -21.231 1.00 79.06 104 GLU A N 1
ATOM 841 C CA . GLU A 1 104 ? -3.132 -12.160 -22.436 1.00 79.06 104 GLU A CA 1
ATOM 842 C C . GLU A 1 104 ? -2.516 -11.421 -23.628 1.00 79.06 104 GLU A C 1
ATOM 844 O O . GLU A 1 104 ? -3.007 -10.380 -24.046 1.00 79.06 104 GLU A O 1
ATOM 849 N N . MET A 1 105 ? -1.368 -11.904 -24.110 1.00 75.31 105 MET A N 1
ATOM 850 C CA . MET A 1 105 ? -0.670 -11.278 -25.230 1.00 75.31 105 MET A CA 1
ATOM 851 C C . MET A 1 105 ? -1.342 -11.680 -26.535 1.00 75.31 105 MET A C 1
ATOM 853 O O . MET A 1 105 ? -1.377 -12.866 -26.886 1.00 75.31 105 MET A O 1
ATOM 857 N N . ASP A 1 106 ? -1.833 -10.691 -27.273 1.00 89.19 106 ASP A N 1
ATOM 858 C CA . ASP A 1 106 ? -2.259 -10.895 -28.646 1.00 89.19 106 ASP A CA 1
ATOM 859 C C . ASP A 1 106 ? -1.040 -11.007 -29.582 1.00 89.19 106 ASP A C 1
ATOM 861 O O . ASP A 1 106 ? 0.084 -10.603 -29.264 1.00 89.19 106 ASP A O 1
ATOM 865 N N . ARG A 1 107 ? -1.242 -11.566 -30.781 1.00 90.19 107 ARG A N 1
ATOM 866 C CA . ARG A 1 107 ? -0.166 -11.679 -31.784 1.00 90.19 107 ARG A CA 1
ATOM 867 C C . ARG A 1 107 ? 0.388 -10.312 -32.188 1.00 90.19 107 ARG A C 1
ATOM 869 O O . ARG A 1 107 ? 1.566 -10.227 -32.537 1.00 90.19 107 ARG A O 1
ATOM 876 N N . TRP A 1 108 ? -0.440 -9.270 -32.151 1.00 94.19 108 TRP A N 1
ATOM 877 C CA . TRP A 1 108 ? -0.009 -7.902 -32.425 1.00 94.19 108 TRP A CA 1
ATOM 878 C C . TRP A 1 108 ? 0.868 -7.327 -31.312 1.00 94.19 108 TRP A C 1
ATOM 880 O O . TRP A 1 108 ? 1.885 -6.723 -31.641 1.00 94.19 108 TRP A O 1
ATOM 890 N N . ASP A 1 109 ? 0.571 -7.600 -30.038 1.00 89.69 109 ASP A N 1
ATOM 891 C CA . ASP A 1 109 ? 1.406 -7.157 -28.907 1.00 89.69 109 ASP A CA 1
ATOM 892 C C . ASP A 1 109 ? 2.815 -7.750 -29.003 1.00 89.69 109 ASP A C 1
ATOM 894 O O . ASP A 1 109 ? 3.825 -7.077 -28.808 1.00 89.69 109 ASP A O 1
ATOM 898 N N . VAL A 1 110 ? 2.896 -9.028 -29.382 1.00 90.94 110 VAL A N 1
ATOM 899 C CA . VAL A 1 110 ? 4.174 -9.707 -29.613 1.00 90.94 110 VAL A CA 1
ATOM 900 C C . VAL A 1 110 ? 4.940 -9.034 -30.753 1.00 90.94 110 VAL A C 1
ATOM 902 O O . VAL A 1 110 ? 6.143 -8.797 -30.637 1.00 90.94 110 VAL A O 1
ATOM 905 N N . PHE A 1 111 ? 4.257 -8.698 -31.848 1.00 94.81 111 PHE A N 1
ATOM 906 C CA . PHE A 1 111 ? 4.868 -7.988 -32.967 1.00 94.81 111 PHE A CA 1
ATOM 907 C C . PHE A 1 111 ? 5.352 -6.588 -32.572 1.00 94.81 111 PHE A C 1
ATOM 909 O O . PHE A 1 111 ? 6.448 -6.203 -32.971 1.00 94.81 111 PHE A O 1
ATOM 916 N N . GLU A 1 112 ? 4.593 -5.860 -31.753 1.00 94.19 112 GLU A N 1
ATOM 917 C CA . GLU A 1 112 ? 4.983 -4.553 -31.223 1.00 94.19 112 GLU A CA 1
ATOM 918 C C . GLU A 1 112 ? 6.244 -4.652 -30.358 1.00 94.19 112 GLU A C 1
ATOM 920 O O . GLU A 1 112 ? 7.194 -3.907 -30.590 1.00 94.19 112 GLU A O 1
ATOM 925 N N . VAL A 1 113 ? 6.324 -5.638 -29.457 1.00 94.06 113 VAL A N 1
ATOM 926 C CA . VAL A 1 113 ? 7.527 -5.895 -28.644 1.00 94.06 113 VAL A CA 1
ATOM 927 C C . VAL A 1 113 ? 8.735 -6.227 -29.523 1.00 94.06 113 VAL A C 1
ATOM 929 O O . VAL A 1 113 ? 9.838 -5.733 -29.284 1.00 94.06 113 VAL A O 1
ATOM 932 N N . PHE A 1 114 ? 8.555 -7.043 -30.565 1.00 95.38 114 PHE A N 1
ATOM 933 C CA . PHE A 1 114 ? 9.639 -7.358 -31.497 1.00 95.38 114 PHE A CA 1
ATOM 934 C C . PHE A 1 114 ? 10.074 -6.147 -32.320 1.00 95.38 114 PHE A C 1
ATOM 936 O O . PHE A 1 114 ? 11.275 -5.964 -32.531 1.00 95.38 114 PHE A O 1
ATOM 943 N N . LEU A 1 115 ? 9.130 -5.330 -32.789 1.00 96.00 115 LEU A N 1
ATOM 944 C CA . LEU A 1 115 ? 9.431 -4.099 -33.508 1.00 96.00 115 LEU A CA 1
ATOM 945 C C . LEU A 1 115 ? 10.167 -3.108 -32.612 1.00 96.00 115 LEU A C 1
ATOM 947 O O . LEU A 1 115 ? 11.194 -2.580 -33.035 1.00 96.00 115 LEU A O 1
ATOM 951 N N . ASP A 1 116 ? 9.700 -2.889 -31.385 1.00 96.19 116 ASP A N 1
ATOM 952 C CA . ASP A 1 116 ? 10.358 -2.009 -30.420 1.00 96.19 116 ASP A CA 1
ATOM 953 C C . ASP A 1 116 ? 11.771 -2.512 -30.096 1.00 96.19 116 ASP A C 1
ATOM 955 O O . ASP A 1 116 ? 12.747 -1.771 -30.231 1.00 96.19 116 ASP A O 1
ATOM 959 N N . GLY A 1 117 ? 11.922 -3.812 -29.830 1.00 96.88 117 GLY A N 1
ATOM 960 C CA . GLY A 1 117 ? 13.222 -4.447 -29.630 1.00 96.88 117 GLY A CA 1
ATOM 961 C C . GLY A 1 117 ? 14.147 -4.313 -30.844 1.00 96.88 117 GLY A C 1
ATOM 962 O O . GLY A 1 117 ? 15.330 -4.011 -30.688 1.00 96.88 117 GLY A O 1
ATOM 963 N N . TYR A 1 118 ? 13.626 -4.475 -32.063 1.00 96.25 118 TYR A N 1
ATOM 964 C CA . TYR A 1 118 ? 14.388 -4.300 -33.301 1.00 96.25 118 TYR A CA 1
ATOM 965 C C . TYR A 1 118 ? 14.794 -2.840 -33.527 1.00 96.25 118 TYR A C 1
ATOM 967 O O . TYR A 1 118 ? 15.944 -2.571 -33.886 1.00 96.25 118 TYR A O 1
ATOM 975 N N . THR A 1 119 ? 13.878 -1.892 -33.315 1.00 96.06 119 THR A N 1
ATOM 976 C CA . THR A 1 119 ? 14.165 -0.460 -33.463 1.00 96.06 119 THR A CA 1
ATOM 977 C C . THR A 1 119 ? 15.195 -0.017 -32.431 1.00 96.06 119 THR A C 1
ATOM 979 O O . THR A 1 119 ? 16.197 0.594 -32.803 1.00 96.06 119 THR A O 1
ATOM 982 N N . THR A 1 120 ? 15.039 -0.432 -31.174 1.00 96.44 120 THR A N 1
ATOM 983 C CA . THR A 1 120 ? 15.989 -0.190 -30.088 1.00 96.44 120 THR A CA 1
ATOM 984 C C . THR A 1 120 ? 17.341 -0.830 -30.390 1.00 96.44 120 THR A C 1
ATOM 986 O O . THR A 1 120 ? 18.367 -0.159 -30.299 1.00 96.44 120 THR A O 1
ATOM 989 N N . TYR A 1 121 ? 17.377 -2.082 -30.853 1.00 96.06 121 TYR A N 1
ATOM 990 C CA . TYR A 1 121 ? 18.612 -2.742 -31.284 1.00 96.06 121 TYR A CA 1
ATOM 991 C C . TYR A 1 121 ? 19.309 -1.974 -32.413 1.00 96.06 121 TYR A C 1
ATOM 993 O O . TYR A 1 121 ? 20.519 -1.747 -32.360 1.00 96.06 121 TYR A O 1
ATOM 1001 N N . ARG A 1 122 ? 18.554 -1.540 -33.430 1.00 94.25 122 ARG A N 1
ATOM 1002 C CA . ARG A 1 122 ? 19.076 -0.744 -34.547 1.00 94.25 122 ARG A CA 1
ATOM 1003 C C . ARG A 1 122 ? 19.655 0.580 -34.053 1.00 94.25 122 ARG A C 1
ATOM 1005 O O . ARG A 1 122 ? 20.725 0.969 -34.521 1.00 94.25 122 ARG A O 1
ATOM 1012 N N . MET A 1 123 ? 18.980 1.245 -33.116 1.00 93.94 123 MET A N 1
ATOM 1013 C CA . MET A 1 123 ? 19.464 2.481 -32.502 1.00 93.94 123 MET A CA 1
ATOM 1014 C C . MET A 1 123 ? 20.759 2.227 -31.734 1.00 93.94 123 MET A C 1
ATOM 1016 O O . MET A 1 123 ? 21.762 2.877 -32.019 1.00 93.94 123 MET A O 1
ATOM 1020 N N . ILE A 1 124 ? 20.784 1.231 -30.844 1.00 92.75 124 ILE A N 1
ATOM 1021 C CA . ILE A 1 124 ? 21.972 0.860 -30.063 1.00 92.75 124 ILE A CA 1
ATOM 1022 C C . ILE A 1 124 ? 23.142 0.540 -30.988 1.00 92.75 124 ILE A C 1
ATOM 1024 O O . ILE A 1 124 ? 24.228 1.069 -30.793 1.00 92.75 124 ILE A O 1
ATOM 1028 N N . ARG A 1 125 ? 22.932 -0.254 -32.042 1.00 88.62 125 ARG A N 1
ATOM 1029 C CA . ARG A 1 125 ? 23.980 -0.581 -33.015 1.00 88.62 125 ARG A CA 1
ATOM 1030 C C . ARG A 1 125 ? 24.482 0.656 -33.760 1.00 88.62 125 ARG A C 1
ATOM 1032 O O . ARG A 1 125 ? 25.683 0.775 -33.988 1.00 88.62 125 ARG A O 1
ATOM 1039 N N . GLY A 1 126 ? 23.589 1.572 -34.131 1.00 86.31 126 GLY A N 1
ATOM 1040 C CA . GLY A 1 126 ? 23.956 2.860 -34.718 1.00 86.31 126 GLY A CA 1
ATOM 1041 C C . GLY A 1 126 ? 24.844 3.678 -33.781 1.00 86.31 126 GLY A C 1
ATOM 1042 O O . GLY A 1 126 ? 25.920 4.112 -34.184 1.00 86.31 126 GLY A O 1
ATOM 1043 N N . PHE A 1 127 ? 24.449 3.801 -32.512 1.00 86.38 127 PHE A N 1
ATOM 1044 C CA . PHE A 1 127 ? 25.241 4.482 -31.488 1.00 86.38 127 PHE A CA 1
ATOM 1045 C C . PHE A 1 127 ? 26.574 3.778 -31.207 1.00 86.38 127 PHE A C 1
ATOM 1047 O O . PHE A 1 127 ? 27.600 4.447 -31.126 1.00 86.38 127 PHE A O 1
ATOM 1054 N N . SER A 1 128 ? 26.602 2.445 -31.126 1.00 81.62 128 SER A N 1
ATOM 1055 C CA . SER A 1 128 ? 27.835 1.669 -30.949 1.00 81.62 128 SER A CA 1
ATOM 1056 C C . SER A 1 128 ? 28.788 1.826 -32.133 1.00 81.62 128 SER A C 1
ATOM 1058 O O . SER A 1 128 ? 29.991 1.920 -31.924 1.00 81.62 128 SER A O 1
ATOM 1060 N N . ASN A 1 129 ? 28.283 1.900 -33.366 1.00 77.38 129 ASN A N 1
ATOM 1061 C CA . ASN A 1 129 ? 29.114 2.154 -34.545 1.00 77.38 129 ASN A CA 1
ATOM 1062 C C . ASN A 1 129 ? 29.718 3.569 -34.526 1.00 77.38 129 ASN A C 1
ATOM 1064 O O . ASN A 1 129 ? 30.887 3.724 -34.860 1.00 77.38 129 ASN A O 1
ATOM 1068 N N . VAL A 1 130 ? 28.955 4.581 -34.096 1.00 81.88 130 VAL A N 1
ATOM 1069 C CA . VAL A 1 130 ? 29.443 5.967 -33.946 1.00 81.88 130 VAL A CA 1
ATOM 1070 C C . VAL A 1 130 ? 30.466 6.080 -32.811 1.00 81.88 130 VAL A C 1
ATOM 1072 O O . VAL A 1 130 ? 31.470 6.770 -32.960 1.00 81.88 130 VAL A O 1
ATOM 1075 N N . ALA A 1 131 ? 30.247 5.369 -31.701 1.00 78.38 131 ALA A N 1
ATOM 1076 C CA . ALA A 1 131 ? 31.168 5.338 -30.567 1.00 78.38 131 ALA A CA 1
ATOM 1077 C C . ALA A 1 131 ? 32.466 4.562 -30.868 1.00 78.38 131 ALA A C 1
ATOM 1079 O O . ALA A 1 131 ? 33.524 4.945 -30.376 1.00 78.38 131 ALA A O 1
ATOM 1080 N N . ASN A 1 132 ? 32.400 3.504 -31.690 1.00 78.81 132 ASN A N 1
ATOM 1081 C CA . ASN A 1 132 ? 33.544 2.640 -32.013 1.00 78.81 132 ASN A CA 1
ATOM 1082 C C . ASN A 1 132 ? 34.323 3.058 -33.284 1.00 78.81 132 ASN A C 1
ATOM 1084 O O . ASN A 1 132 ? 35.384 2.493 -33.543 1.00 78.81 132 ASN A O 1
ATOM 1088 N N . GLY A 1 133 ? 33.854 4.036 -34.073 1.00 67.88 133 GLY A N 1
ATOM 1089 C CA . GLY A 1 133 ? 34.611 4.614 -35.195 1.00 67.88 133 GLY A CA 1
ATOM 1090 C C . GLY A 1 133 ? 33.981 5.912 -35.711 1.00 67.88 133 GLY A C 1
ATOM 1091 O O . GLY A 1 133 ? 32.962 5.893 -36.393 1.00 67.88 133 GLY A O 1
ATOM 1092 N N . SER A 1 134 ? 34.560 7.092 -35.467 1.00 58.38 134 SER A N 1
ATOM 1093 C CA . SER A 1 134 ? 35.693 7.574 -36.269 1.00 58.38 134 SER A CA 1
ATOM 1094 C C . SER A 1 134 ? 36.509 8.669 -35.559 1.00 58.38 134 SER A C 1
ATOM 1096 O O . SER A 1 134 ? 36.230 9.857 -35.691 1.00 58.38 134 SER A O 1
ATOM 1098 N N . THR A 1 135 ? 37.616 8.274 -34.929 1.00 54.84 135 THR A N 1
ATOM 1099 C CA . THR A 1 135 ? 38.925 8.871 -35.230 1.00 54.84 135 THR A CA 1
ATOM 1100 C C . THR A 1 135 ? 39.535 8.047 -36.366 1.00 54.84 135 THR A C 1
ATOM 1102 O O . THR A 1 135 ? 40.289 7.108 -36.126 1.00 54.84 135 THR A O 1
ATOM 1105 N N . ALA A 1 136 ? 39.152 8.334 -37.608 1.00 54.19 136 ALA A N 1
ATOM 1106 C CA . ALA A 1 136 ? 39.833 7.821 -38.791 1.00 54.19 136 ALA A CA 1
ATOM 1107 C C . ALA A 1 136 ? 40.413 9.027 -39.529 1.00 54.19 136 ALA A C 1
ATOM 1109 O O . ALA A 1 136 ? 39.688 9.886 -40.023 1.00 54.19 136 ALA A O 1
ATOM 1110 N N . SER A 1 137 ? 41.739 9.102 -39.523 1.00 55.59 137 SER A N 1
ATOM 1111 C CA . SER A 1 137 ? 42.578 10.028 -40.270 1.00 55.59 137 SER A CA 1
ATOM 1112 C C . SER A 1 137 ? 42.217 10.033 -41.760 1.00 55.59 137 SER A C 1
ATOM 1114 O O . SER A 1 137 ? 42.704 9.204 -42.526 1.00 55.59 137 SER A O 1
ATOM 1116 N N . GLY A 1 138 ? 41.379 10.976 -42.180 1.00 48.44 138 GLY A N 1
ATOM 1117 C CA . GLY A 1 138 ? 41.313 11.435 -43.561 1.00 48.44 138 GLY A CA 1
ATOM 1118 C C . GLY A 1 138 ? 42.162 12.691 -43.673 1.00 48.44 138 GLY A C 1
ATOM 1119 O O . GLY A 1 138 ? 41.782 13.727 -43.135 1.00 48.44 138 GLY A O 1
ATOM 1120 N N . SER A 1 139 ? 43.323 12.593 -44.327 1.00 48.78 139 SER A N 1
ATOM 1121 C CA . SER A 1 139 ? 44.083 13.769 -44.759 1.00 48.78 139 SER A CA 1
ATOM 1122 C C . SER A 1 139 ? 43.151 14.703 -45.527 1.00 48.78 139 SER A C 1
ATOM 1124 O O . SER A 1 139 ? 42.659 14.345 -46.595 1.00 48.78 139 SER A O 1
ATOM 1126 N N . PHE A 1 140 ? 42.929 15.899 -44.991 1.00 53.00 140 PHE A N 1
ATOM 1127 C CA . PHE A 1 140 ? 42.497 17.036 -45.789 1.00 53.00 140 PHE A CA 1
ATOM 1128 C C . PHE A 1 140 ? 43.703 17.466 -46.626 1.00 53.00 140 PHE A C 1
ATOM 1130 O O . PHE A 1 140 ? 44.591 18.162 -46.141 1.00 53.00 140 PHE A O 1
ATOM 1137 N N . ALA A 1 141 ? 43.759 16.981 -47.863 1.00 45.09 141 ALA A N 1
ATOM 1138 C CA . ALA A 1 141 ? 44.570 17.565 -48.916 1.00 45.09 141 ALA A CA 1
ATOM 1139 C C . ALA A 1 141 ? 43.613 18.288 -49.871 1.00 45.09 141 ALA A C 1
ATOM 1141 O O . ALA A 1 141 ? 42.897 17.643 -50.636 1.00 45.09 141 ALA A O 1
ATOM 1142 N N . TYR A 1 142 ? 43.585 19.613 -49.762 1.00 49.81 142 TYR A N 1
ATOM 1143 C CA . TYR A 1 142 ? 43.204 20.553 -50.812 1.00 49.81 142 TYR A CA 1
ATOM 1144 C C . TYR A 1 142 ? 44.249 21.663 -50.820 1.00 49.81 142 TYR A C 1
ATOM 1146 O O . TYR A 1 142 ? 44.648 22.077 -49.707 1.00 49.81 142 TYR A O 1
#

pLDDT: mean 73.47, std 20.79, range [30.73, 96.88]

Mean predicted aligned error: 17.76 Å

Nearest PDB structures (foldseek):
  5aie-assembly1_A  TM=7.003E-01  e=4.869E-02  Saccharomyces cerevisiae S288C

Foldseek 3Di:
DDDDDDDDDDDDDDDDDDDDDDDDDPDDDPVPLQQAALQPRDSPAPDWDQQDDDDDNPRTHHPVRVVVLVPDPPHDQADPPPRHGGDDDDDDDDPVPDDDPPPPDDPVNVVVVVVVVVVVVVVVVVVVVVVVDDVDDDDPDD

Radius of gyration: 40.98 Å; Cα contacts (8 Å, |Δi|>4): 77; chains: 1; bounding box: 104×54×124 Å